Protein AF-A0A9P8MCR6-F1 (afdb_monomer_lite)

InterPro domains:
  IPR007466 Peptidyl-arginine deiminase, Porphyromonas-type [PF04371] (43-139)
  IPR007466 Peptidyl-arginine deiminase, Porphyromonas-type [PTHR31377] (44-140)

Organism: NCBI:txid2596975

Secondary structure (DSSP, 8-state):
-------EEEEEEPPPSSPPTT-----PPPSTTSS----PPPPTTSPPPEEEEEEPPPGGGSPPPPTTSS-SS----TT--EEETTEEEEEE-S-HHHHHHHHHHHHHHH-TTSEEEEEE-HHHHHTT--GGGG----PPP-

pLDDT: mean 78.77, std 20.94, range [29.05, 98.19]

Structure (mmCIF, N/CA/C/O backbone):
data_AF-A0A9P8MCR6-F1
#
_entry.id   AF-A0A9P8MCR6-F1
#
loop_
_atom_site.group_PDB
_atom_site.id
_atom_site.type_symbol
_atom_site.label_atom_id
_atom_site.label_alt_id
_atom_site.label_comp_id
_atom_site.label_asym_id
_atom_site.label_entity_id
_atom_site.label_seq_id
_atom_site.pdbx_PDB_ins_code
_atom_site.Cartn_x
_atom_site.Cartn_y
_atom_site.Cartn_z
_atom_site.occupancy
_atom_site.B_iso_or_equiv
_atom_site.auth_seq_id
_atom_site.auth_comp_id
_atom_site.auth_asym_id
_atom_site.auth_atom_id
_atom_site.pdbx_PDB_model_num
ATOM 1 N N . MET A 1 1 ? 29.654 -9.924 -5.141 1.00 32.75 1 MET A N 1
ATOM 2 C CA . MET A 1 1 ? 28.298 -10.337 -4.726 1.00 32.75 1 MET A CA 1
ATOM 3 C C . MET A 1 1 ? 27.728 -9.207 -3.885 1.00 32.75 1 MET A C 1
ATOM 5 O O . MET A 1 1 ? 28.114 -9.065 -2.734 1.00 32.75 1 MET A O 1
ATOM 9 N N . SER A 1 2 ? 26.962 -8.310 -4.508 1.00 29.05 2 SER A N 1
ATOM 10 C CA . SER A 1 2 ? 26.332 -7.177 -3.823 1.00 29.05 2 SER A CA 1
ATOM 11 C C . SER A 1 2 ? 25.029 -7.676 -3.209 1.00 29.05 2 SER A C 1
ATOM 13 O O . SER A 1 2 ? 24.160 -8.127 -3.943 1.00 29.05 2 SER A O 1
ATOM 15 N N . LEU A 1 3 ? 24.912 -7.654 -1.882 1.00 32.41 3 LEU A N 1
ATOM 16 C CA . LEU A 1 3 ? 23.632 -7.866 -1.208 1.00 32.41 3 LEU A CA 1
ATOM 17 C C . LEU A 1 3 ? 22.744 -6.662 -1.538 1.00 32.41 3 LEU A C 1
ATOM 19 O O . LEU A 1 3 ? 22.990 -5.567 -1.026 1.00 32.41 3 LEU A O 1
ATOM 23 N N . SER A 1 4 ? 21.759 -6.856 -2.417 1.00 36.28 4 SER A N 1
ATOM 24 C CA . SER A 1 4 ? 20.658 -5.909 -2.587 1.00 36.28 4 SER A CA 1
ATOM 25 C C . SER A 1 4 ? 20.022 -5.706 -1.211 1.00 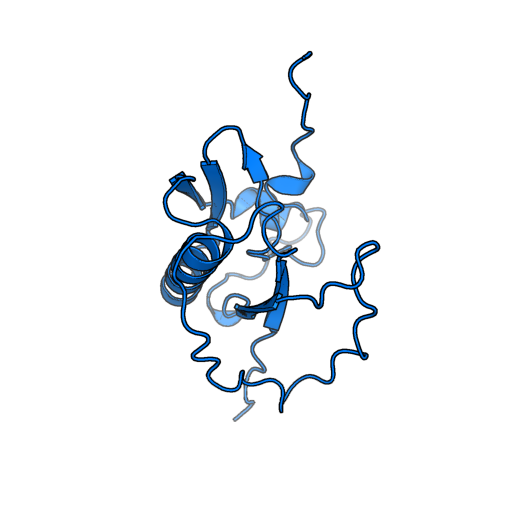36.28 4 SER A C 1
ATOM 27 O O . SER A 1 4 ? 19.571 -6.657 -0.574 1.00 36.28 4 SER A O 1
ATOM 29 N N . ARG A 1 5 ? 20.105 -4.487 -0.674 1.00 41.97 5 ARG A N 1
ATOM 30 C CA . ARG A 1 5 ? 19.416 -4.144 0.571 1.00 41.97 5 ARG A CA 1
ATOM 31 C C . ARG A 1 5 ? 17.967 -3.885 0.192 1.00 41.97 5 ARG A C 1
ATOM 33 O O . ARG A 1 5 ? 17.673 -2.784 -0.273 1.00 41.97 5 ARG A O 1
ATOM 40 N N . SER A 1 6 ? 17.096 -4.873 0.384 1.00 47.53 6 SER A N 1
ATOM 41 C CA . SER A 1 6 ? 15.650 -4.672 0.299 1.00 47.53 6 SER A CA 1
ATOM 42 C C . SER A 1 6 ? 15.287 -3.485 1.191 1.00 47.53 6 SER A C 1
ATOM 44 O O . SER A 1 6 ? 15.638 -3.437 2.375 1.00 47.53 6 SER A O 1
ATOM 46 N N . LYS A 1 7 ? 14.686 -2.458 0.598 1.00 66.56 7 LYS A N 1
ATOM 47 C CA . LYS A 1 7 ? 14.208 -1.294 1.340 1.00 66.56 7 LYS A CA 1
ATOM 48 C C . LYS A 1 7 ? 12.932 -1.709 2.072 1.00 66.56 7 LYS A C 1
ATOM 50 O O . LYS A 1 7 ? 12.108 -2.441 1.536 1.00 66.56 7 LYS A O 1
ATOM 55 N N . VAL A 1 8 ? 12.785 -1.264 3.314 1.00 64.94 8 VAL A N 1
ATOM 56 C CA . VAL A 1 8 ? 11.615 -1.563 4.147 1.00 64.94 8 VAL A CA 1
ATOM 57 C C . VAL A 1 8 ? 10.856 -0.267 4.389 1.00 64.94 8 VAL A C 1
ATOM 59 O O . VAL A 1 8 ? 11.425 0.721 4.858 1.00 64.94 8 VAL A O 1
ATOM 62 N N . GLN A 1 9 ? 9.564 -0.276 4.080 1.00 71.50 9 GLN A N 1
ATOM 63 C CA . GLN A 1 9 ? 8.625 0.790 4.407 1.00 71.50 9 GLN A CA 1
ATOM 64 C C . GLN A 1 9 ? 7.803 0.414 5.640 1.00 71.50 9 GLN A C 1
ATOM 66 O O . GLN A 1 9 ? 7.677 -0.752 6.008 1.00 71.50 9 GLN A O 1
ATOM 71 N N . THR A 1 10 ? 7.216 1.417 6.290 1.00 71.44 10 THR A N 1
ATOM 72 C CA . THR A 1 10 ? 6.499 1.224 7.553 1.00 71.44 10 THR A CA 1
ATOM 73 C C . THR A 1 10 ? 5.059 1.685 7.441 1.00 71.44 10 THR A C 1
ATOM 75 O O . THR A 1 10 ? 4.789 2.849 7.145 1.00 71.44 10 THR A O 1
ATOM 78 N N . LEU A 1 11 ? 4.131 0.797 7.794 1.00 72.94 11 LEU A N 1
ATOM 79 C CA . LEU A 1 11 ? 2.741 1.139 8.046 1.00 72.94 11 LEU A CA 1
ATOM 80 C C . LEU A 1 11 ? 2.519 1.327 9.552 1.00 72.94 11 LEU A C 1
ATOM 82 O O . LEU A 1 11 ? 2.623 0.387 10.344 1.00 72.94 11 LEU A O 1
ATOM 86 N N . LEU A 1 12 ? 2.186 2.555 9.952 1.00 70.75 12 LEU A N 1
ATOM 87 C CA . LEU A 1 12 ? 1.809 2.873 11.327 1.00 70.75 12 LEU A CA 1
ATOM 88 C C . LEU A 1 12 ? 0.316 2.634 11.521 1.00 70.75 12 LEU A C 1
ATOM 90 O O . LEU A 1 12 ? -0.522 3.353 10.975 1.00 70.75 12 LEU A O 1
ATOM 94 N N . LYS A 1 13 ? -0.029 1.654 12.352 1.00 70.00 13 LYS A N 1
ATOM 95 C CA . LYS A 1 13 ? -1.418 1.396 12.725 1.00 70.00 13 LYS A CA 1
ATOM 96 C C . LYS A 1 13 ? -1.711 2.047 14.070 1.00 70.00 13 LYS A C 1
ATOM 98 O O . LYS A 1 13 ? -1.148 1.675 15.104 1.00 70.00 13 LYS A O 1
ATOM 103 N N . ALA A 1 14 ? -2.625 3.018 14.071 1.00 58.97 14 ALA A N 1
ATOM 104 C CA . ALA A 1 14 ? -3.205 3.502 15.314 1.00 58.97 14 ALA A CA 1
ATOM 105 C C . ALA A 1 14 ? -4.065 2.380 15.929 1.00 58.97 14 ALA A C 1
ATOM 107 O O . ALA A 1 14 ? -4.854 1.757 15.214 1.00 58.97 14 ALA A O 1
ATOM 108 N N . PRO A 1 15 ? -3.960 2.115 17.242 1.00 55.12 15 PRO A N 1
ATOM 109 C CA . PRO A 1 15 ? -4.792 1.102 17.875 1.00 55.12 15 PRO A CA 1
ATOM 110 C C . PRO A 1 15 ? -6.285 1.428 17.683 1.00 55.12 15 PRO A C 1
ATOM 112 O O . PRO A 1 15 ? -6.659 2.612 17.688 1.00 55.12 15 PRO A O 1
ATOM 115 N N . PRO A 1 16 ? -7.153 0.408 17.534 1.00 52.50 16 PRO A N 1
ATOM 116 C CA . PRO A 1 16 ? -8.578 0.616 17.289 1.00 52.50 16 PRO A CA 1
ATOM 117 C C . PRO A 1 16 ? -9.185 1.515 18.374 1.00 52.50 16 PRO A C 1
ATOM 119 O O . PRO A 1 16 ? -8.752 1.496 19.529 1.00 52.50 16 PRO A O 1
ATOM 122 N N . GLN A 1 17 ? -10.165 2.350 18.014 1.00 48.09 17 GLN A N 1
ATOM 123 C CA . GLN A 1 17 ? -10.796 3.288 18.960 1.00 48.09 17 GLN A CA 1
ATOM 124 C C . GLN A 1 17 ? -11.571 2.559 20.075 1.00 48.09 17 GLN A C 1
ATOM 126 O O . GLN A 1 17 ? -11.820 3.142 21.128 1.00 48.09 17 GLN A O 1
ATOM 131 N N . ARG A 1 18 ? -11.893 1.274 19.869 1.00 43.53 18 ARG A N 1
ATOM 132 C CA . ARG A 1 18 ? -12.480 0.364 20.855 1.00 43.53 18 ARG A CA 1
ATOM 133 C C . ARG A 1 18 ? -11.638 -0.920 20.911 1.00 43.53 18 ARG A C 1
ATOM 135 O O . ARG A 1 18 ? -11.350 -1.477 19.854 1.00 43.53 18 ARG A O 1
ATOM 142 N N . PRO A 1 19 ? -11.207 -1.390 22.093 1.00 37.34 19 PRO A N 1
ATOM 143 C CA . PRO A 1 19 ? -10.431 -2.621 22.180 1.00 37.34 19 PRO A CA 1
ATOM 144 C C . PRO A 1 19 ? -11.294 -3.824 21.750 1.00 37.34 19 PRO A C 1
ATOM 146 O O . PRO A 1 19 ? -12.440 -3.923 22.203 1.00 37.34 19 PRO A O 1
ATOM 149 N N . PRO A 1 20 ? -10.783 -4.742 20.907 1.00 45.28 20 PRO A N 1
ATOM 150 C CA . PRO A 1 20 ? -11.466 -6.002 20.640 1.00 45.28 20 PRO A CA 1
ATOM 151 C C . PRO A 1 20 ? -11.540 -6.828 21.932 1.00 45.28 20 PRO A C 1
ATOM 153 O O . PRO A 1 20 ? -10.568 -6.917 22.688 1.00 45.28 20 PRO A O 1
ATOM 156 N N . LYS A 1 21 ? -12.708 -7.415 22.213 1.00 37.50 21 LYS A N 1
ATOM 157 C CA . LYS A 1 21 ? -12.890 -8.307 23.365 1.00 37.50 21 LYS A CA 1
ATOM 158 C C . LYS A 1 21 ? -12.057 -9.578 23.144 1.00 37.50 21 LYS A C 1
ATOM 160 O O . LYS A 1 21 ? -12.270 -10.271 22.160 1.00 37.50 21 LYS A O 1
ATOM 165 N N . GLY A 1 22 ? -11.151 -9.893 24.073 1.00 46.31 22 GLY A N 1
ATOM 166 C CA . GLY A 1 22 ? -10.580 -11.242 24.207 1.00 46.31 22 GLY A CA 1
ATOM 167 C C . GLY A 1 22 ? -9.228 -11.543 23.545 1.00 46.31 22 GLY A C 1
ATOM 168 O O . GLY A 1 22 ? -8.875 -12.714 23.478 1.00 46.31 22 GLY A O 1
ATOM 169 N N . LEU A 1 23 ? -8.436 -10.560 23.096 1.00 38.03 23 LEU A N 1
ATOM 170 C CA . LEU A 1 23 ? -7.124 -10.854 22.495 1.00 38.03 23 LEU A CA 1
ATOM 171 C C . LEU A 1 23 ? -5.982 -10.832 23.532 1.00 38.03 23 LEU A C 1
ATOM 173 O O . LEU A 1 23 ? -5.543 -9.771 23.986 1.00 38.03 23 LEU A O 1
ATOM 177 N N . THR A 1 24 ? -5.487 -12.013 23.905 1.00 35.97 24 THR A N 1
ATOM 178 C CA . THR A 1 24 ? -4.252 -12.196 24.679 1.00 35.97 24 THR A CA 1
ATOM 179 C C . THR A 1 24 ? -3.034 -11.761 23.855 1.00 35.97 24 THR A C 1
ATOM 181 O O . THR A 1 24 ? -2.859 -12.120 22.692 1.00 35.97 24 THR A O 1
ATOM 184 N N . LYS A 1 25 ? -2.182 -10.925 24.460 1.00 44.72 25 LYS A N 1
ATOM 185 C CA . LYS A 1 25 ? -1.024 -10.286 23.820 1.00 44.72 25 LYS A CA 1
ATOM 186 C C . LYS A 1 25 ? 0.152 -11.260 23.697 1.00 44.72 25 LYS A C 1
ATOM 188 O O . LYS A 1 25 ? 1.060 -11.224 24.521 1.00 44.72 25 LYS A O 1
ATOM 193 N N . HIS A 1 26 ? 0.197 -12.067 22.643 1.00 35.66 26 HIS A N 1
ATOM 194 C CA . HIS A 1 26 ? 1.451 -12.697 22.218 1.00 35.66 26 HIS A CA 1
ATOM 195 C C . HIS A 1 26 ? 2.151 -11.809 21.185 1.00 35.66 26 HIS A C 1
ATOM 197 O O . HIS A 1 26 ? 2.004 -11.980 19.978 1.00 35.66 26 HIS A O 1
ATOM 203 N N . ARG A 1 27 ? 2.912 -10.819 21.671 1.00 45.69 27 ARG A N 1
ATOM 204 C CA . ARG A 1 27 ? 3.864 -10.072 20.838 1.00 45.69 27 ARG A CA 1
ATOM 205 C C . ARG A 1 27 ? 5.083 -10.961 20.591 1.00 45.69 27 ARG A C 1
ATOM 207 O O . ARG A 1 27 ? 5.852 -11.203 21.516 1.00 45.69 27 ARG A O 1
ATOM 214 N N . ARG A 1 28 ? 5.275 -11.425 19.354 1.00 31.55 28 ARG A N 1
ATOM 215 C CA . ARG A 1 28 ? 6.612 -11.837 18.900 1.00 31.55 28 ARG A CA 1
ATOM 216 C C . ARG A 1 28 ? 7.470 -10.574 18.720 1.00 31.55 28 ARG A C 1
ATOM 218 O O . ARG A 1 28 ? 6.921 -9.556 18.290 1.00 31.55 28 ARG A O 1
ATOM 225 N N . PRO A 1 29 ? 8.766 -10.605 19.064 1.00 33.31 29 PRO A N 1
ATOM 226 C CA . PRO A 1 29 ? 9.664 -9.493 18.780 1.00 33.31 29 PRO A CA 1
ATOM 227 C C . PRO A 1 29 ? 9.769 -9.310 17.261 1.00 33.31 29 PRO A C 1
ATOM 229 O O . PRO A 1 29 ? 10.002 -10.274 16.534 1.00 33.31 29 PRO A O 1
ATOM 232 N N . SER A 1 30 ? 9.525 -8.089 16.789 1.00 42.47 30 SER A N 1
ATOM 233 C CA . SER A 1 30 ? 9.738 -7.697 15.397 1.00 42.47 30 SER A CA 1
ATOM 234 C C . SER A 1 30 ? 11.231 -7.531 15.112 1.00 42.47 30 SER A C 1
ATOM 236 O O . SER A 1 30 ? 12.020 -7.239 16.012 1.00 42.47 30 SER A O 1
ATOM 238 N N . THR A 1 31 ? 11.598 -7.678 13.844 1.00 41.31 31 THR A N 1
ATOM 239 C CA . THR A 1 31 ? 12.918 -7.503 13.207 1.00 41.31 31 THR A CA 1
ATOM 240 C C . THR A 1 31 ? 13.510 -6.084 13.300 1.00 41.31 31 THR A C 1
ATOM 242 O O . THR A 1 31 ? 14.401 -5.729 12.535 1.00 41.31 31 THR A O 1
ATOM 245 N N . LEU A 1 32 ? 13.128 -5.302 14.319 1.00 45.62 32 LEU A N 1
ATOM 246 C CA . LEU A 1 32 ? 13.574 -3.931 14.627 1.00 45.62 32 LEU A CA 1
ATOM 247 C C . LEU A 1 32 ? 15.100 -3.752 14.779 1.00 45.62 32 LEU A C 1
ATOM 249 O O . LEU A 1 32 ? 15.568 -2.638 14.996 1.00 45.62 32 LEU A O 1
ATOM 253 N N . ALA A 1 33 ? 15.893 -4.820 14.695 1.00 43.38 33 ALA A N 1
ATOM 254 C CA . ALA A 1 33 ? 17.342 -4.769 14.841 1.00 43.38 33 ALA A CA 1
ATOM 255 C C . ALA A 1 33 ? 18.070 -4.102 13.655 1.00 43.38 33 ALA A C 1
ATOM 257 O O . ALA A 1 33 ? 19.235 -3.747 13.806 1.00 43.38 33 ALA A O 1
ATOM 258 N N . GLN A 1 34 ? 17.431 -3.936 12.489 1.00 44.09 34 GLN A N 1
ATOM 259 C CA . GLN A 1 34 ? 18.133 -3.524 11.260 1.00 44.09 34 GLN A CA 1
ATOM 260 C C . GLN A 1 34 ? 17.864 -2.078 10.805 1.00 44.09 34 GLN A C 1
ATOM 262 O O . GLN A 1 34 ? 18.657 -1.532 10.039 1.00 44.09 34 GLN A O 1
ATOM 267 N N . HIS A 1 35 ? 16.827 -1.415 11.328 1.00 52.31 35 HIS A N 1
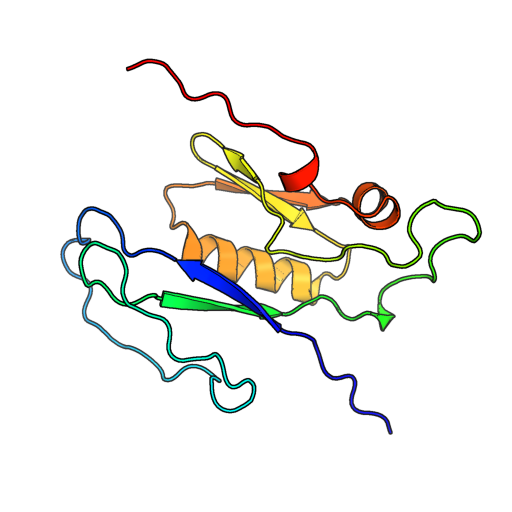ATOM 268 C CA . HIS A 1 35 ? 16.505 -0.022 11.001 1.00 52.31 35 HIS A CA 1
ATOM 269 C C . HIS A 1 35 ? 16.159 0.766 12.275 1.00 52.31 35 HIS A C 1
ATOM 271 O O . HIS A 1 35 ? 15.084 0.553 12.840 1.00 52.31 35 HIS A O 1
ATOM 277 N N .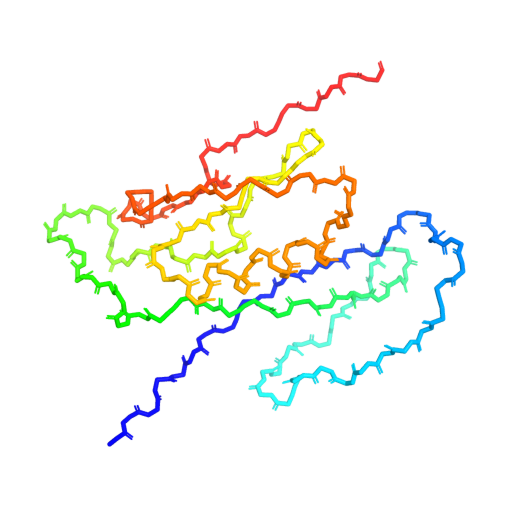 PRO A 1 36 ? 17.030 1.675 12.758 1.00 49.94 36 PRO A N 1
ATOM 278 C CA . PRO A 1 36 ? 16.731 2.469 13.941 1.00 49.94 36 PRO A CA 1
ATOM 279 C C . PRO A 1 36 ? 15.653 3.503 13.599 1.00 49.94 36 PRO A C 1
ATOM 281 O O . PRO A 1 36 ? 15.947 4.607 13.145 1.00 49.94 36 PRO A O 1
ATOM 284 N N . PHE A 1 37 ? 14.386 3.150 13.811 1.00 57.28 37 PHE A N 1
ATOM 285 C CA . PHE A 1 37 ? 13.321 4.143 13.859 1.00 57.28 37 PHE A CA 1
ATOM 286 C C . PHE A 1 37 ? 13.529 5.015 15.106 1.00 57.28 37 PHE A C 1
ATOM 288 O O . PHE A 1 37 ? 13.738 4.467 16.195 1.00 57.28 37 PHE A O 1
ATOM 295 N N . PRO A 1 38 ? 13.468 6.356 14.993 1.00 66.94 38 PRO A N 1
ATOM 296 C CA . PRO A 1 38 ? 13.456 7.206 16.174 1.00 66.94 38 PRO A CA 1
ATOM 297 C C . PRO A 1 38 ? 12.289 6.795 17.074 1.00 66.94 38 PRO A C 1
ATOM 299 O O . PRO A 1 38 ? 11.234 6.380 16.586 1.00 66.94 38 PRO A O 1
ATOM 302 N N . ALA A 1 39 ? 12.484 6.894 18.392 1.00 74.44 39 ALA A N 1
ATOM 303 C CA . ALA A 1 39 ? 11.453 6.546 19.360 1.00 74.44 39 ALA A CA 1
ATOM 304 C C . ALA A 1 39 ? 10.163 7.317 19.039 1.00 74.44 39 ALA A C 1
ATOM 306 O O . ALA A 1 39 ? 10.104 8.541 19.176 1.00 74.44 39 ALA A O 1
ATOM 307 N N . LEU A 1 40 ? 9.141 6.596 18.569 1.00 79.56 40 LEU A N 1
ATOM 308 C CA . LEU A 1 40 ? 7.870 7.204 18.209 1.00 79.56 40 LEU A CA 1
ATOM 309 C C . LEU A 1 40 ? 7.201 7.735 19.472 1.00 79.56 40 LEU A C 1
ATOM 311 O O . LEU A 1 40 ? 6.986 6.998 20.438 1.00 79.56 40 LEU A O 1
ATOM 315 N N . GLN A 1 41 ? 6.836 9.013 19.438 1.00 84.06 41 GLN A N 1
ATOM 316 C CA . GLN A 1 41 ? 5.995 9.603 20.469 1.00 84.06 41 GLN A CA 1
ATOM 317 C C . GLN A 1 41 ? 4.635 8.884 20.481 1.00 84.06 41 GLN A C 1
ATOM 319 O O . GLN A 1 41 ? 4.133 8.516 19.416 1.00 84.06 41 GLN A O 1
ATOM 324 N N . PRO A 1 42 ? 4.013 8.657 21.650 1.00 86.88 42 PRO A N 1
ATOM 325 C CA . PRO A 1 42 ? 2.670 8.100 21.710 1.00 86.88 42 PRO A CA 1
ATOM 326 C C . PRO A 1 42 ? 1.655 8.959 20.946 1.00 86.88 42 PRO A C 1
ATOM 328 O O . PRO A 1 42 ? 1.828 10.163 20.766 1.00 86.88 42 PRO A O 1
ATOM 331 N N . THR A 1 43 ? 0.542 8.347 20.544 1.00 86.69 43 THR A N 1
ATOM 332 C CA . THR A 1 43 ? -0.614 9.090 20.014 1.00 86.69 43 THR A CA 1
ATOM 333 C C . THR A 1 43 ? -1.119 10.122 21.031 1.00 86.69 43 THR A C 1
ATOM 335 O O . THR A 1 43 ? -0.861 9.998 22.227 1.00 86.69 43 THR A O 1
ATOM 338 N N . THR A 1 44 ? -1.947 11.081 20.607 1.00 87.19 44 THR A N 1
ATOM 339 C CA . THR A 1 44 ? -2.569 12.085 21.503 1.00 87.19 44 THR A CA 1
ATOM 340 C C . THR A 1 44 ? -3.360 11.487 22.675 1.00 87.19 44 THR A C 1
ATOM 342 O O . THR A 1 44 ? -3.601 12.164 23.667 1.00 87.19 44 THR A O 1
ATOM 345 N N . LYS A 1 45 ? -3.737 10.203 22.595 1.00 90.81 45 LYS A N 1
ATOM 346 C CA . LYS A 1 45 ? -4.386 9.437 23.673 1.00 90.81 45 LYS A CA 1
ATOM 347 C C . LYS A 1 45 ? -3.403 8.601 24.516 1.00 90.81 45 LYS A C 1
ATOM 349 O O . LYS A 1 45 ? -3.827 7.664 25.184 1.00 90.81 45 LYS A O 1
ATOM 354 N N . GLY A 1 46 ? -2.096 8.844 24.414 1.00 87.62 46 GLY A N 1
ATOM 355 C CA . GLY A 1 46 ? -1.045 8.105 25.125 1.00 87.62 46 GLY A CA 1
ATOM 356 C C . GLY A 1 46 ? -0.818 6.667 24.641 1.00 87.62 46 GLY A C 1
ATOM 357 O O . GLY A 1 46 ? -0.068 5.918 25.261 1.00 87.62 46 GLY A O 1
ATOM 358 N N . ARG A 1 47 ? -1.460 6.240 23.545 1.00 88.31 47 ARG A N 1
ATOM 359 C CA . ARG A 1 47 ? -1.342 4.860 23.041 1.00 88.31 47 ARG A CA 1
ATOM 360 C C . ARG A 1 47 ? -0.089 4.711 22.171 1.00 88.31 47 ARG A C 1
ATOM 362 O O . ARG A 1 47 ? 0.115 5.583 21.320 1.00 88.31 47 ARG A O 1
ATOM 369 N N . PRO A 1 48 ? 0.702 3.633 22.327 1.00 86.69 48 PRO A N 1
ATOM 370 C CA . PRO A 1 48 ? 1.858 3.379 21.475 1.00 86.69 48 PRO A CA 1
ATOM 371 C C . PRO A 1 48 ? 1.420 2.960 20.068 1.00 86.69 48 PRO A C 1
ATOM 373 O O . PRO A 1 48 ? 0.340 2.388 19.887 1.00 86.69 48 PRO A O 1
ATOM 376 N N . PHE A 1 49 ? 2.279 3.211 19.084 1.00 85.81 49 PHE A N 1
ATOM 377 C CA . PHE A 1 49 ? 2.080 2.730 17.721 1.00 85.81 49 PHE A CA 1
ATOM 378 C C . PHE A 1 49 ? 2.328 1.219 17.612 1.00 85.81 49 PHE A C 1
ATOM 380 O O . PHE A 1 49 ? 3.222 0.665 18.259 1.00 85.81 49 PHE A O 1
ATOM 387 N N . GLU A 1 50 ? 1.534 0.551 16.774 1.00 87.88 50 GLU A N 1
ATOM 388 C CA . GLU A 1 50 ? 1.920 -0.726 16.177 1.00 87.88 50 GLU A CA 1
ATOM 389 C C . GLU A 1 50 ? 2.591 -0.431 14.832 1.00 87.88 50 GLU A C 1
ATOM 391 O O . GLU A 1 50 ? 2.043 0.298 14.004 1.00 87.88 50 GLU A O 1
ATOM 396 N N . ILE A 1 51 ? 3.790 -0.980 14.651 1.00 88.62 51 ILE A N 1
ATOM 397 C CA . ILE A 1 51 ? 4.602 -0.843 13.444 1.00 88.62 51 ILE A CA 1
ATOM 398 C C . ILE A 1 51 ? 4.465 -2.149 12.668 1.00 88.62 51 ILE A C 1
ATOM 400 O O . ILE A 1 51 ? 4.778 -3.218 13.199 1.00 88.62 51 ILE A O 1
ATOM 404 N N . LEU A 1 52 ? 3.975 -2.058 11.435 1.00 90.75 52 LEU A N 1
ATOM 405 C CA . LEU A 1 52 ? 3.980 -3.159 10.479 1.00 90.75 52 LEU A CA 1
ATOM 406 C C . LEU A 1 52 ? 4.991 -2.822 9.386 1.00 90.75 52 LEU A C 1
ATOM 408 O O . LEU A 1 52 ? 4.846 -1.815 8.696 1.00 90.75 52 LEU A O 1
ATOM 412 N N . GLU A 1 53 ? 6.024 -3.647 9.276 1.00 91.00 53 GLU A N 1
ATOM 413 C CA . GLU A 1 53 ? 7.032 -3.543 8.223 1.00 91.00 53 GLU A CA 1
ATOM 414 C C . GLU A 1 53 ? 6.449 -4.085 6.917 1.00 91.00 53 GLU A C 1
ATOM 416 O O . GLU A 1 53 ? 5.752 -5.102 6.919 1.00 91.00 53 GLU A O 1
ATOM 421 N N . VAL A 1 54 ? 6.707 -3.369 5.827 1.00 92.94 54 VAL A N 1
ATOM 422 C CA . VAL A 1 54 ? 6.299 -3.708 4.468 1.00 92.94 54 VAL A CA 1
ATOM 423 C C . VAL A 1 54 ? 7.544 -3.687 3.599 1.00 92.94 54 VAL A C 1
ATOM 425 O O . VAL A 1 54 ? 8.189 -2.650 3.459 1.00 92.94 54 VAL A O 1
ATOM 428 N N . GLU A 1 55 ? 7.894 -4.838 3.048 1.00 92.06 55 GLU A N 1
ATOM 429 C CA . GLU A 1 55 ? 9.036 -4.974 2.148 1.00 92.06 55 GLU A CA 1
ATOM 430 C C . GLU A 1 55 ? 8.726 -4.274 0.814 1.00 92.06 55 GLU A C 1
ATOM 432 O O . GLU A 1 55 ? 7.621 -4.397 0.282 1.00 92.06 55 GLU A O 1
ATOM 437 N N . GLU A 1 56 ? 9.669 -3.474 0.308 1.00 90.50 56 GLU A N 1
ATOM 438 C CA . GLU A 1 56 ? 9.607 -2.933 -1.056 1.00 90.50 56 GLU A CA 1
ATOM 439 C C . GLU A 1 56 ? 9.827 -4.056 -2.080 1.00 90.50 56 GLU A C 1
ATOM 441 O O . GLU A 1 56 ? 10.479 -5.042 -1.743 1.00 90.50 56 GLU A O 1
ATOM 446 N N . PRO A 1 57 ? 9.304 -3.931 -3.315 1.00 92.75 57 PRO A N 1
ATOM 447 C CA . PRO A 1 57 ? 9.577 -4.930 -4.343 1.00 92.75 57 PRO A CA 1
ATOM 448 C C . PRO A 1 57 ? 11.062 -4.950 -4.719 1.00 92.75 57 PRO A C 1
ATOM 450 O O . PRO A 1 57 ? 11.772 -3.946 -4.575 1.00 92.75 57 PRO A O 1
ATOM 453 N N . ASP A 1 58 ? 11.504 -6.060 -5.297 1.00 90.81 58 ASP A N 1
ATOM 454 C CA . ASP A 1 58 ? 12.864 -6.190 -5.800 1.00 90.81 58 ASP A CA 1
ATOM 455 C C . ASP A 1 58 ? 13.063 -5.300 -7.035 1.00 90.81 58 ASP A C 1
ATOM 457 O O . ASP A 1 58 ? 12.415 -5.474 -8.065 1.00 90.81 58 ASP A O 1
ATOM 461 N N . GLU A 1 59 ? 13.992 -4.333 -6.965 1.00 85.12 59 GLU A N 1
ATOM 462 C CA . GLU A 1 59 ? 14.265 -3.411 -8.086 1.00 85.12 59 GLU A CA 1
ATOM 463 C C . GLU A 1 59 ? 14.708 -4.163 -9.367 1.00 85.12 59 GLU A C 1
ATOM 465 O O . GLU A 1 59 ? 14.536 -3.639 -10.466 1.00 85.12 59 GLU A O 1
ATOM 470 N N . GLU A 1 60 ? 15.213 -5.395 -9.233 1.00 87.38 60 GLU A N 1
ATOM 471 C CA . GLU A 1 60 ? 15.631 -6.282 -10.331 1.00 87.38 60 GLU A CA 1
ATOM 472 C C . GLU A 1 60 ? 14.456 -6.884 -11.124 1.00 87.38 60 GLU A C 1
ATOM 474 O O . GLU A 1 60 ? 14.652 -7.313 -12.259 1.00 87.38 60 GLU A O 1
ATOM 479 N N . CYS A 1 61 ? 13.236 -6.889 -10.574 1.00 85.50 61 CYS A N 1
ATOM 480 C CA . CYS A 1 61 ? 12.040 -7.394 -11.257 1.00 85.50 61 CYS A CA 1
ATOM 481 C C . CYS A 1 61 ? 11.503 -6.446 -12.339 1.00 85.50 61 CYS A C 1
ATOM 483 O O . CYS A 1 61 ? 10.526 -6.777 -13.010 1.00 85.50 61 CYS A O 1
ATOM 485 N N . PHE A 1 62 ? 12.104 -5.266 -12.505 1.00 87.25 62 PHE A N 1
ATOM 486 C CA . PHE A 1 62 ? 11.577 -4.219 -13.367 1.00 87.25 62 PHE A CA 1
ATOM 487 C C . PHE A 1 62 ? 12.543 -3.843 -14.477 1.00 87.25 62 PHE A C 1
ATOM 489 O O . PHE A 1 62 ? 13.734 -3.628 -14.248 1.00 87.25 62 PHE A O 1
ATOM 496 N N . GLU A 1 63 ? 11.987 -3.627 -15.664 1.00 85.06 63 GLU A N 1
ATOM 497 C CA . GLU A 1 63 ? 12.718 -2.970 -16.736 1.00 85.06 63 GLU A CA 1
ATOM 498 C C . GLU A 1 63 ? 13.090 -1.527 -16.337 1.00 85.06 63 GLU A C 1
ATOM 500 O O . GLU A 1 63 ? 12.356 -0.860 -15.584 1.00 85.06 63 GLU A O 1
ATOM 505 N N . PRO A 1 64 ? 14.225 -1.006 -16.839 1.00 81.75 64 PRO A N 1
ATOM 506 C CA . PRO A 1 64 ? 14.571 0.395 -16.672 1.00 81.75 64 PRO A CA 1
ATOM 507 C C . PRO A 1 64 ? 13.446 1.296 -17.203 1.00 81.75 64 PRO A C 1
ATOM 509 O O . PRO A 1 64 ? 12.882 1.008 -18.263 1.00 81.75 64 PRO A O 1
ATOM 512 N N . PRO A 1 65 ? 13.127 2.408 -16.517 1.00 77.62 65 PRO A N 1
ATOM 513 C CA . PRO A 1 65 ? 12.088 3.311 -16.986 1.00 77.62 65 PRO A CA 1
ATOM 514 C C . PRO A 1 65 ? 12.443 3.863 -18.380 1.00 77.62 65 PRO A C 1
ATOM 516 O O . PRO A 1 65 ? 13.624 4.115 -18.663 1.00 77.62 65 PRO A O 1
ATOM 519 N N . PRO A 1 66 ? 11.451 4.082 -19.264 1.00 76.69 66 PRO A N 1
ATOM 520 C CA . PRO A 1 66 ? 11.711 4.634 -20.585 1.00 76.69 66 PRO A CA 1
ATOM 521 C C . PRO A 1 66 ? 12.349 6.025 -20.480 1.00 76.69 66 PRO A C 1
ATOM 523 O O . PRO A 1 66 ? 11.959 6.851 -19.653 1.00 76.69 66 PRO A O 1
ATOM 526 N N . LYS A 1 67 ? 13.326 6.312 -21.347 1.00 71.12 67 LYS A N 1
ATOM 527 C CA . LYS A 1 67 ? 13.971 7.633 -21.395 1.00 71.12 67 LYS A CA 1
ATOM 528 C C . LYS A 1 67 ? 12.955 8.703 -21.804 1.00 71.12 67 LYS A C 1
ATOM 530 O O . LYS A 1 67 ? 12.271 8.537 -22.809 1.00 71.12 67 LYS A O 1
ATOM 535 N N . GLY A 1 68 ? 12.914 9.818 -21.074 1.00 66.44 68 GLY A N 1
ATOM 536 C CA . GLY A 1 68 ? 12.049 10.962 -21.393 1.00 66.44 68 GLY A CA 1
ATOM 537 C C . GLY A 1 68 ? 10.619 10.868 -20.852 1.00 66.44 68 GLY A C 1
ATOM 538 O O . GLY A 1 68 ? 9.785 11.679 -21.241 1.00 66.44 68 GLY A O 1
ATOM 539 N N . VAL A 1 69 ? 10.327 9.906 -19.971 1.00 64.12 69 VAL A N 1
ATOM 540 C CA . VAL A 1 69 ? 9.124 9.945 -19.127 1.00 64.12 69 VAL A CA 1
ATOM 541 C C . VAL A 1 69 ? 9.426 10.840 -17.925 1.00 64.12 69 VAL A C 1
ATOM 543 O O . VAL A 1 69 ? 10.458 10.663 -17.280 1.00 64.12 69 VAL A O 1
ATOM 546 N N . ASP A 1 70 ? 8.549 11.807 -17.642 1.00 56.62 70 ASP A N 1
ATOM 547 C CA . ASP A 1 70 ? 8.657 12.693 -16.478 1.00 56.62 70 ASP A CA 1
ATOM 548 C C . ASP A 1 70 ? 8.558 11.866 -15.184 1.00 56.62 70 ASP A C 1
ATOM 550 O O . ASP A 1 70 ? 7.472 11.534 -14.709 1.00 56.62 70 ASP A O 1
ATOM 554 N N . GLY A 1 71 ? 9.716 11.477 -14.653 1.00 57.31 71 GLY A N 1
ATOM 555 C CA . GLY A 1 71 ? 9.833 10.567 -13.521 1.00 57.31 71 GLY A CA 1
ATOM 556 C C . GLY A 1 71 ? 11.187 9.871 -13.522 1.00 57.31 71 GLY A C 1
ATOM 557 O O . GLY A 1 71 ? 11.271 8.687 -13.830 1.00 57.31 71 GLY A O 1
ATOM 558 N N . ASP A 1 72 ? 12.251 10.579 -13.127 1.00 60.44 72 ASP A N 1
ATOM 559 C CA . ASP A 1 72 ? 13.619 10.026 -13.044 1.00 60.44 72 ASP A CA 1
ATOM 560 C C . ASP A 1 72 ? 13.726 8.777 -12.139 1.00 60.44 72 ASP A C 1
ATOM 562 O O . ASP A 1 72 ? 14.742 8.078 -12.145 1.00 60.44 72 ASP A O 1
ATOM 566 N N . ARG A 1 73 ? 12.681 8.470 -11.352 1.00 73.00 73 ARG A N 1
ATOM 567 C CA . ARG A 1 73 ? 12.588 7.255 -10.544 1.00 73.00 73 ARG A CA 1
ATOM 568 C C . ARG A 1 73 ? 11.128 6.812 -10.343 1.00 73.00 73 ARG A C 1
ATOM 570 O O . ARG A 1 73 ? 10.361 7.566 -9.741 1.00 73.00 73 ARG A O 1
ATOM 577 N N . PRO A 1 74 ? 10.742 5.592 -10.768 1.00 84.31 74 PRO A N 1
ATOM 578 C CA . PRO A 1 74 ? 9.406 5.061 -10.523 1.00 84.31 74 PRO A CA 1
ATOM 579 C C . PRO A 1 74 ? 9.082 4.969 -9.028 1.00 84.31 74 PRO A C 1
ATOM 581 O O . PRO A 1 74 ? 9.916 4.529 -8.230 1.00 84.31 74 PRO A O 1
ATOM 584 N N . VAL A 1 75 ? 7.863 5.350 -8.640 1.00 86.12 75 VAL A N 1
ATOM 585 C CA . VAL A 1 75 ? 7.404 5.252 -7.245 1.00 86.12 75 VAL A CA 1
ATOM 586 C C . VAL A 1 75 ? 6.767 3.888 -7.013 1.00 86.12 75 VAL A C 1
ATOM 588 O O . VAL A 1 75 ? 5.624 3.643 -7.379 1.00 86.12 75 VAL A O 1
ATOM 591 N N . ARG A 1 76 ? 7.522 2.990 -6.380 1.00 91.44 76 ARG A N 1
ATOM 592 C CA . ARG A 1 76 ? 7.122 1.606 -6.101 1.00 91.44 76 ARG A CA 1
ATOM 593 C C . ARG A 1 76 ? 6.916 1.415 -4.601 1.00 91.44 76 ARG A C 1
ATOM 595 O O . ARG A 1 76 ? 7.857 1.155 -3.861 1.00 91.44 76 ARG A O 1
ATOM 602 N N . SER A 1 77 ? 5.689 1.636 -4.132 1.00 93.00 77 SER A N 1
ATOM 603 C CA . SER A 1 77 ? 5.355 1.615 -2.702 1.00 93.00 77 SER A CA 1
ATOM 604 C C . SER A 1 77 ? 3.997 0.973 -2.442 1.00 93.00 77 SER A C 1
ATOM 606 O O . SER A 1 77 ? 2.970 1.465 -2.909 1.00 93.00 77 SER A O 1
ATOM 608 N N . TYR A 1 78 ? 3.986 -0.067 -1.606 1.00 96.12 78 TYR A N 1
ATOM 609 C CA . TYR A 1 78 ? 2.759 -0.704 -1.118 1.00 96.12 78 TYR A CA 1
ATOM 610 C C . TYR A 1 78 ? 2.009 0.127 -0.072 1.00 96.12 78 TYR A C 1
ATOM 612 O O . TYR A 1 78 ? 0.808 -0.051 0.131 1.00 96.12 78 TYR A O 1
ATOM 620 N N . VAL A 1 79 ? 2.701 1.062 0.588 1.00 95.56 79 VAL A N 1
ATOM 621 C CA . VAL A 1 79 ? 2.097 1.978 1.568 1.00 95.56 79 VAL A CA 1
ATOM 622 C C . VAL A 1 79 ? 1.265 3.067 0.871 1.00 95.56 79 VAL A C 1
ATOM 624 O O . VAL A 1 79 ? 0.418 3.687 1.507 1.00 95.56 79 VAL A O 1
ATOM 627 N N . ASN A 1 80 ? 1.416 3.245 -0.447 1.00 94.94 80 ASN A N 1
ATOM 628 C CA . ASN A 1 80 ? 0.603 4.145 -1.272 1.00 94.94 80 ASN A CA 1
ATOM 629 C C . ASN A 1 80 ? -0.784 3.556 -1.633 1.00 94.94 80 ASN A C 1
ATOM 631 O O . ASN A 1 80 ? -1.240 3.629 -2.775 1.00 94.94 80 ASN A O 1
ATOM 635 N N . TYR A 1 81 ? -1.456 2.936 -0.663 1.00 96.44 81 TYR A N 1
ATOM 636 C CA . TYR A 1 81 ? -2.800 2.380 -0.827 1.00 96.44 81 TYR A CA 1
ATOM 637 C C . TYR A 1 81 ? -3.880 3.455 -0.680 1.00 96.44 81 TYR A C 1
ATOM 639 O O . TYR A 1 81 ? -3.671 4.490 -0.049 1.00 96.44 81 TYR A O 1
ATOM 647 N N . LEU A 1 82 ? -5.075 3.170 -1.195 1.00 96.75 82 LEU A N 1
ATOM 648 C CA . LEU A 1 82 ? -6.254 4.009 -0.986 1.00 96.75 82 LEU A CA 1
ATOM 649 C C . LEU A 1 82 ? -7.256 3.303 -0.078 1.00 96.75 82 LEU A C 1
ATOM 651 O O . LEU A 1 82 ? -7.651 2.163 -0.329 1.00 96.75 82 LEU A O 1
ATOM 655 N N . LEU A 1 83 ? -7.694 3.995 0.970 1.00 96.38 83 LEU A N 1
ATOM 656 C CA . LEU A 1 83 ? -8.764 3.509 1.825 1.00 96.38 83 LEU A CA 1
ATOM 657 C C . LEU A 1 83 ? -10.124 3.950 1.282 1.00 96.38 83 LEU A C 1
ATOM 659 O O . LEU A 1 83 ? -10.336 5.126 1.008 1.00 96.38 83 LEU A O 1
ATOM 663 N N . VAL A 1 84 ? -11.058 3.007 1.179 1.00 95.69 84 VAL A N 1
ATOM 664 C CA . VAL A 1 84 ? -12.436 3.258 0.743 1.00 95.69 84 VAL A CA 1
ATOM 665 C C . VAL A 1 84 ? -13.428 2.676 1.746 1.00 95.69 84 VAL A C 1
ATOM 667 O O . VAL A 1 84 ? -13.068 1.914 2.650 1.00 95.69 84 VAL A O 1
ATOM 670 N N . ASN A 1 85 ? -14.706 3.016 1.594 1.00 95.00 85 ASN A N 1
ATOM 671 C CA . ASN A 1 85 ? -15.759 2.435 2.422 1.00 95.00 85 ASN A CA 1
ATOM 672 C C . ASN A 1 85 ? -15.760 0.904 2.271 1.00 95.00 85 ASN A C 1
ATOM 674 O O . ASN A 1 85 ? -15.979 0.377 1.184 1.00 95.00 85 ASN A O 1
ATOM 678 N N . GLY A 1 86 ? -15.488 0.198 3.372 1.00 95.00 86 GLY A N 1
ATOM 679 C CA . GLY A 1 86 ? -15.460 -1.268 3.416 1.00 95.00 86 GLY A CA 1
ATOM 680 C C . GLY A 1 86 ? -14.252 -1.933 2.744 1.00 95.00 86 GLY A C 1
ATOM 681 O O . GLY A 1 86 ? -14.235 -3.158 2.632 1.00 95.00 86 GLY A O 1
ATOM 682 N N . GLY A 1 87 ? -13.231 -1.187 2.307 1.00 97.06 87 GLY A N 1
ATOM 683 C CA . GLY A 1 87 ? -12.120 -1.797 1.579 1.00 97.06 87 GLY A CA 1
ATOM 684 C C . GLY A 1 87 ? -10.836 -0.983 1.506 1.00 97.06 87 GLY A C 1
ATOM 685 O O . GLY A 1 87 ? -10.756 0.159 1.955 1.00 97.06 87 GLY A O 1
ATOM 686 N N . VAL A 1 88 ? -9.815 -1.617 0.937 1.00 98.06 88 VAL A N 1
ATOM 687 C CA . VAL A 1 88 ? -8.481 -1.058 0.706 1.00 98.06 88 VAL A CA 1
ATOM 688 C C . VAL A 1 88 ? -8.096 -1.385 -0.727 1.00 98.06 88 VAL A C 1
ATOM 690 O O . VAL A 1 88 ? -8.008 -2.561 -1.077 1.00 98.06 88 VAL A O 1
ATOM 693 N N . ILE A 1 89 ? -7.858 -0.369 -1.551 1.00 98.12 89 ILE A N 1
ATOM 694 C CA . ILE A 1 89 ? -7.254 -0.558 -2.868 1.00 98.12 89 ILE A CA 1
ATOM 695 C C . ILE A 1 89 ? -5.744 -0.604 -2.660 1.00 98.12 89 ILE A C 1
ATOM 697 O O . ILE A 1 89 ? -5.124 0.411 -2.334 1.00 98.12 89 ILE A O 1
ATOM 701 N N . LEU A 1 90 ? -5.178 -1.801 -2.776 1.00 98.06 90 LEU A N 1
ATOM 702 C CA . LEU A 1 90 ? -3.768 -2.059 -2.524 1.00 98.06 90 LEU A CA 1
ATOM 703 C C . LEU A 1 90 ? -3.026 -2.101 -3.866 1.00 98.06 90 LEU A C 1
ATOM 705 O O . LEU A 1 90 ? -3.424 -2.881 -4.735 1.00 98.06 90 LEU A O 1
ATOM 709 N N . PRO A 1 91 ? -1.969 -1.299 -4.062 1.00 97.50 91 PRO A N 1
ATOM 710 C CA . PRO A 1 91 ? -1.181 -1.383 -5.279 1.00 97.50 91 PRO A CA 1
ATOM 711 C C . PRO A 1 91 ? -0.501 -2.751 -5.387 1.00 97.50 91 PRO A C 1
ATOM 713 O O . PRO A 1 91 ? -0.049 -3.333 -4.400 1.00 97.50 91 PRO A O 1
ATOM 716 N N . GLN A 1 92 ? -0.446 -3.254 -6.608 1.00 97.25 92 GLN A N 1
ATOM 717 C CA . GLN A 1 92 ? 0.381 -4.371 -7.032 1.00 97.25 92 GLN A CA 1
ATOM 718 C C . GLN A 1 92 ? 1.373 -3.829 -8.046 1.00 97.25 92 GLN A C 1
ATOM 720 O O . GLN A 1 92 ? 1.035 -2.951 -8.852 1.00 97.25 92 GLN A O 1
ATOM 725 N N . LEU A 1 93 ? 2.603 -4.308 -7.958 1.00 95.12 93 LEU A N 1
ATOM 726 C CA . LEU A 1 93 ? 3.725 -3.762 -8.704 1.00 95.12 93 LEU A CA 1
ATOM 727 C C . LEU A 1 93 ? 4.188 -4.728 -9.794 1.00 95.12 93 LEU A C 1
ATOM 729 O O . LEU A 1 93 ? 4.839 -4.273 -10.722 1.00 95.12 93 LEU A O 1
ATOM 733 N N . GLY A 1 94 ? 3.785 -6.002 -9.749 1.00 93.88 94 GLY A N 1
ATOM 734 C CA . GLY A 1 94 ? 4.213 -7.026 -10.707 1.00 93.88 94 GLY A CA 1
ATOM 735 C C . GLY A 1 94 ? 5.337 -7.919 -10.175 1.00 93.88 94 GLY A C 1
ATOM 736 O O . GLY A 1 94 ? 5.834 -8.775 -10.899 1.00 93.88 94 GLY A O 1
ATOM 737 N N . ASP A 1 95 ? 5.707 -7.749 -8.907 1.00 95.19 95 ASP A N 1
ATOM 738 C CA . ASP A 1 95 ? 6.592 -8.644 -8.168 1.00 95.19 95 ASP A CA 1
ATOM 739 C C . ASP A 1 95 ? 5.724 -9.569 -7.309 1.00 95.19 95 ASP A C 1
ATOM 741 O O . ASP A 1 95 ? 5.323 -9.212 -6.203 1.00 95.19 95 ASP A O 1
ATOM 745 N N . GLU A 1 96 ? 5.398 -10.753 -7.835 1.00 95.00 96 GLU A N 1
ATOM 746 C 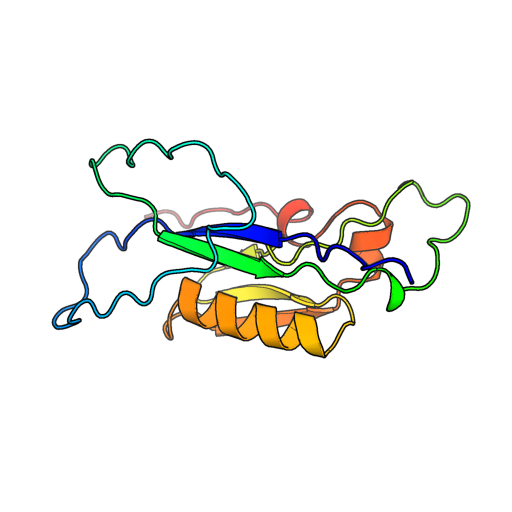CA . GLU A 1 96 ? 4.399 -11.667 -7.260 1.00 95.00 96 GLU A CA 1
ATOM 747 C C . GLU A 1 96 ? 4.666 -12.024 -5.784 1.00 95.00 96 GLU A C 1
ATOM 749 O O . GLU A 1 96 ? 3.727 -12.159 -4.984 1.00 95.00 96 GLU A O 1
ATOM 754 N N . ALA A 1 97 ? 5.940 -12.155 -5.400 1.00 95.56 97 ALA A N 1
ATOM 755 C CA . ALA A 1 97 ? 6.328 -12.509 -4.041 1.00 95.56 97 ALA A CA 1
ATOM 756 C C . ALA A 1 97 ? 6.027 -11.363 -3.064 1.00 95.56 97 ALA A C 1
ATOM 758 O O . ALA A 1 97 ? 5.343 -11.573 -2.050 1.00 95.56 97 ALA A O 1
ATOM 759 N N . HIS A 1 98 ? 6.473 -10.149 -3.391 1.00 96.81 98 HIS A N 1
ATOM 760 C CA . HIS A 1 98 ? 6.259 -8.968 -2.556 1.00 96.81 98 HIS A CA 1
ATOM 761 C C . HIS A 1 98 ? 4.809 -8.468 -2.615 1.00 96.81 98 HIS A C 1
ATOM 763 O O . HIS A 1 98 ? 4.259 -8.062 -1.591 1.00 96.81 98 HIS A O 1
ATOM 769 N N . ASP A 1 99 ? 4.144 -8.603 -3.762 1.00 97.06 99 ASP A N 1
ATOM 770 C CA . ASP A 1 99 ? 2.719 -8.331 -3.952 1.00 97.06 99 ASP A CA 1
ATOM 771 C C . ASP A 1 99 ? 1.870 -9.188 -2.993 1.00 97.06 99 ASP A C 1
ATOM 773 O O . ASP A 1 99 ? 1.009 -8.681 -2.260 1.00 97.06 99 ASP A O 1
ATOM 777 N N . THR A 1 100 ? 2.174 -10.488 -2.913 1.00 97.81 100 THR A N 1
ATOM 778 C CA . THR A 1 100 ? 1.512 -11.421 -1.990 1.00 97.81 100 THR A CA 1
ATOM 779 C C . THR A 1 100 ? 1.811 -11.088 -0.526 1.00 97.81 100 THR A C 1
ATOM 781 O O . THR A 1 100 ? 0.920 -11.164 0.332 1.00 97.81 100 THR A O 1
ATOM 784 N N . ALA A 1 101 ? 3.054 -10.720 -0.207 1.00 97.31 101 ALA A N 1
ATOM 785 C CA . ALA A 1 101 ? 3.441 -10.314 1.142 1.00 97.31 101 ALA A CA 1
ATOM 786 C C . ALA A 1 101 ? 2.703 -9.037 1.583 1.00 97.31 101 ALA A C 1
ATOM 788 O O . ALA A 1 101 ? 2.150 -8.993 2.689 1.00 97.31 101 ALA A O 1
ATOM 789 N N . ALA A 1 102 ? 2.600 -8.044 0.697 1.00 97.12 102 ALA A N 1
ATOM 790 C CA . ALA A 1 102 ? 1.880 -6.800 0.933 1.00 97.12 102 ALA A CA 1
ATOM 791 C C . ALA A 1 102 ? 0.392 -7.045 1.226 1.00 97.12 102 ALA A C 1
ATOM 793 O O . ALA A 1 102 ? -0.146 -6.466 2.174 1.00 97.12 102 ALA A O 1
ATOM 794 N N . ILE A 1 103 ? -0.266 -7.958 0.497 1.00 97.62 103 ILE A N 1
ATOM 795 C CA . ILE A 1 103 ? -1.661 -8.350 0.769 1.00 97.62 103 ILE A CA 1
ATOM 796 C C . ILE A 1 103 ? -1.808 -8.898 2.192 1.00 97.62 103 ILE A C 1
ATOM 798 O O . ILE A 1 103 ? -2.705 -8.476 2.925 1.00 97.62 103 ILE A O 1
ATOM 802 N N . ARG A 1 104 ? -0.919 -9.804 2.617 1.00 97.06 104 ARG A N 1
ATOM 803 C CA . ARG A 1 104 ? -0.965 -10.401 3.966 1.00 97.06 104 ARG A CA 1
ATOM 804 C C . ARG A 1 104 ? -0.779 -9.349 5.057 1.00 97.06 104 ARG A C 1
ATOM 806 O O . ARG A 1 104 ? -1.476 -9.374 6.076 1.00 97.06 104 ARG A O 1
ATOM 813 N N . ILE A 1 105 ? 0.137 -8.404 4.849 1.00 96.88 105 ILE A N 1
ATOM 814 C CA . ILE A 1 105 ? 0.362 -7.306 5.793 1.00 96.88 105 ILE A CA 1
ATOM 815 C C . ILE A 1 105 ? -0.854 -6.376 5.836 1.00 96.88 105 ILE A C 1
ATOM 817 O O . ILE A 1 105 ? -1.301 -6.019 6.928 1.00 96.88 105 ILE A O 1
ATOM 821 N N . ALA A 1 106 ? -1.442 -6.041 4.686 1.00 96.44 106 ALA A N 1
ATOM 822 C CA . ALA A 1 106 ? -2.646 -5.222 4.608 1.00 96.44 106 ALA A CA 1
ATOM 823 C C . ALA A 1 106 ? -3.838 -5.888 5.318 1.00 96.44 106 ALA A C 1
ATOM 825 O O . ALA A 1 106 ? -4.521 -5.234 6.104 1.00 96.44 106 ALA A O 1
ATOM 826 N N . GLN A 1 107 ? -4.047 -7.195 5.136 1.00 95.94 107 GLN A N 1
ATOM 827 C CA . GLN A 1 107 ? -5.073 -7.958 5.860 1.00 95.94 107 GLN A CA 1
ATOM 828 C C . GLN A 1 107 ? -4.869 -7.872 7.378 1.00 95.94 107 GLN A C 1
ATOM 830 O O . GLN A 1 107 ? -5.794 -7.537 8.118 1.00 95.94 107 GLN A O 1
ATOM 835 N N . ARG A 1 108 ? -3.636 -8.067 7.863 1.00 95.44 108 ARG A N 1
ATOM 836 C CA . ARG A 1 108 ? -3.311 -7.889 9.289 1.00 95.44 108 ARG A CA 1
ATOM 837 C C . ARG A 1 108 ? -3.545 -6.445 9.761 1.00 95.44 108 ARG A C 1
ATOM 839 O O . ARG A 1 108 ? -3.990 -6.208 10.891 1.00 95.44 108 ARG A O 1
ATOM 846 N N . ALA A 1 109 ? -3.240 -5.466 8.915 1.00 95.19 109 ALA A N 1
ATOM 847 C CA . ALA A 1 109 ? -3.398 -4.054 9.230 1.00 95.19 109 ALA A CA 1
ATOM 848 C C . ALA A 1 109 ? -4.873 -3.643 9.326 1.00 95.19 109 ALA A C 1
ATOM 850 O O . ALA A 1 109 ? -5.239 -2.923 10.255 1.00 95.19 109 ALA A O 1
ATOM 851 N N . PHE A 1 110 ? -5.732 -4.128 8.437 1.00 94.12 110 PHE A N 1
ATOM 852 C CA . PHE A 1 110 ? -7.104 -3.638 8.298 1.00 94.12 110 PHE A CA 1
ATOM 853 C C . PHE A 1 110 ? -8.182 -4.577 8.846 1.00 94.12 110 PHE A C 1
ATOM 855 O O . PHE A 1 110 ? -9.297 -4.117 9.082 1.00 94.12 110 PHE A O 1
ATOM 862 N N . GLY A 1 111 ? -7.825 -5.825 9.157 1.00 92.19 111 GLY A N 1
ATOM 863 C CA . GLY A 1 111 ? -8.745 -6.840 9.666 1.00 92.19 111 GLY A CA 1
ATOM 864 C C . GLY A 1 111 ? -9.728 -7.337 8.606 1.00 92.19 111 GLY A C 1
ATOM 865 O O . GLY A 1 111 ? -9.738 -6.866 7.471 1.00 92.19 111 GLY A O 1
ATOM 866 N N . ASP A 1 112 ? -10.582 -8.277 9.003 1.00 91.81 112 ASP A N 1
ATOM 867 C CA . ASP A 1 112 ? -11.481 -8.988 8.081 1.00 91.81 112 ASP A CA 1
ATOM 868 C C . ASP A 1 112 ? -12.682 -8.145 7.620 1.00 91.81 112 ASP A C 1
ATOM 870 O O . ASP A 1 112 ? -13.347 -8.475 6.642 1.00 91.81 112 ASP A O 1
ATOM 874 N N . GLU A 1 113 ? -12.959 -7.031 8.303 1.00 93.38 113 GLU A N 1
ATOM 875 C CA . GLU A 1 113 ? -14.065 -6.122 7.971 1.00 93.38 113 GLU A CA 1
ATOM 876 C C . GLU A 1 113 ? -13.821 -5.327 6.678 1.00 93.38 113 GLU A C 1
ATOM 878 O O . GLU A 1 113 ? -14.756 -4.752 6.119 1.00 93.38 113 GLU A O 1
ATOM 883 N N . ARG A 1 114 ? -12.569 -5.254 6.209 1.00 96.06 114 ARG A N 1
ATOM 884 C CA . ARG A 1 114 ? -12.195 -4.516 5.000 1.00 96.06 114 ARG A CA 1
ATOM 885 C C . ARG A 1 114 ? -11.703 -5.472 3.929 1.00 96.06 114 ARG A C 1
ATOM 887 O O . ARG A 1 114 ? -10.720 -6.184 4.115 1.00 96.06 114 ARG A O 1
ATOM 894 N N . ARG A 1 115 ? -12.336 -5.424 2.757 1.00 97.75 115 ARG A N 1
ATOM 895 C CA . ARG A 1 115 ? -11.874 -6.172 1.588 1.00 97.75 115 ARG A CA 1
ATOM 896 C C . ARG A 1 115 ? -10.582 -5.556 1.053 1.00 97.75 115 ARG A C 1
ATOM 898 O O . ARG A 1 115 ? -10.563 -4.380 0.692 1.00 97.75 115 ARG A O 1
ATOM 905 N N . ILE A 1 116 ? -9.526 -6.358 0.953 1.00 98.12 116 ILE A N 1
ATOM 906 C CA . ILE A 1 116 ? -8.315 -5.975 0.221 1.00 98.12 116 ILE A CA 1
ATOM 907 C C . ILE A 1 116 ? -8.566 -6.199 -1.273 1.00 98.12 116 ILE A C 1
ATOM 909 O O . ILE A 1 116 ? -8.937 -7.299 -1.684 1.00 98.12 116 ILE A O 1
ATOM 913 N N . CYS A 1 117 ? -8.395 -5.147 -2.066 1.00 98.19 117 CYS A N 1
ATOM 914 C CA . CYS A 1 117 ? -8.587 -5.118 -3.511 1.00 98.19 117 CYS A CA 1
ATOM 915 C C . CYS A 1 117 ? -7.238 -4.810 -4.182 1.00 98.19 117 CYS A C 1
ATOM 917 O O . CYS A 1 117 ? -6.877 -3.635 -4.282 1.00 98.19 117 CYS A O 1
ATOM 919 N N . PRO A 1 118 ? -6.476 -5.833 -4.603 1.00 97.88 118 PRO A N 1
ATOM 920 C CA . PRO A 1 118 ? -5.202 -5.643 -5.289 1.00 97.88 118 PRO A CA 1
ATOM 921 C C . PRO A 1 118 ? -5.413 -5.063 -6.695 1.00 97.88 118 PRO A C 1
ATOM 923 O O . PRO A 1 118 ? -6.303 -5.519 -7.415 1.00 97.88 118 PRO A O 1
ATOM 926 N N . VAL A 1 119 ? -4.609 -4.074 -7.094 1.00 97.81 119 VAL A N 1
ATOM 927 C CA . VAL A 1 119 ? -4.668 -3.435 -8.421 1.00 97.81 119 VAL A CA 1
ATOM 928 C C . VAL A 1 119 ? -3.258 -3.229 -8.958 1.00 97.81 119 VAL A C 1
ATOM 930 O O . VAL A 1 119 ? -2.462 -2.551 -8.317 1.00 97.81 119 VAL A O 1
ATOM 933 N N . LEU A 1 120 ? -2.958 -3.774 -10.139 1.00 96.62 120 LEU A N 1
ATOM 934 C CA . LEU A 1 120 ? -1.691 -3.532 -10.834 1.00 96.62 120 LEU A CA 1
ATOM 935 C C . LEU A 1 120 ? -1.610 -2.070 -11.295 1.00 96.62 120 LEU A C 1
ATOM 937 O O . LEU A 1 120 ? -2.516 -1.595 -11.980 1.00 96.62 120 LEU A O 1
ATOM 941 N N . ILE A 1 121 ? -0.543 -1.362 -10.913 1.00 94.19 121 ILE A N 1
ATOM 942 C CA . ILE A 1 121 ? -0.405 0.090 -11.148 1.00 94.19 121 ILE A CA 1
ATOM 943 C C . ILE A 1 121 ? 0.905 0.511 -11.815 1.00 94.19 121 ILE A C 1
ATOM 945 O O . ILE A 1 121 ? 1.335 1.651 -11.645 1.00 94.19 121 ILE A O 1
ATOM 949 N N . GLU A 1 122 ? 1.538 -0.381 -12.571 1.00 88.75 122 GLU A N 1
ATOM 950 C CA . GLU A 1 122 ? 2.834 -0.150 -13.223 1.00 88.75 122 GLU A CA 1
ATOM 951 C C . GLU A 1 122 ? 2.934 1.236 -13.892 1.00 88.75 122 GLU A C 1
ATOM 953 O O . GLU A 1 122 ? 3.819 2.024 -13.559 1.00 88.75 122 GLU A O 1
ATOM 958 N N . GLU A 1 123 ? 1.948 1.604 -14.711 1.00 88.06 123 GLU A N 1
ATOM 959 C CA . GLU A 1 123 ? 1.893 2.899 -15.405 1.00 88.06 123 GLU A CA 1
ATOM 960 C C . GLU A 1 123 ? 1.862 4.122 -14.475 1.00 88.06 123 GLU A C 1
ATOM 962 O O . GLU A 1 123 ? 2.439 5.164 -14.791 1.00 88.06 123 GLU A O 1
ATOM 967 N N . LEU A 1 124 ? 1.200 4.026 -13.316 1.00 89.62 124 LEU A N 1
ATOM 968 C CA . LEU A 1 124 ? 1.181 5.125 -12.343 1.00 89.62 124 LEU A CA 1
ATOM 969 C C . LEU A 1 124 ? 2.555 5.294 -11.697 1.00 89.62 124 LEU A C 1
ATOM 971 O O . LEU A 1 124 ? 3.001 6.428 -11.504 1.00 89.62 124 LEU A O 1
ATOM 975 N N . THR A 1 125 ? 3.242 4.179 -11.425 1.00 89.44 125 THR A N 1
ATOM 976 C CA . THR A 1 125 ? 4.579 4.215 -10.822 1.00 89.44 125 THR A CA 1
ATOM 977 C C . THR A 1 125 ? 5.575 4.931 -11.722 1.00 89.44 125 THR A C 1
ATOM 979 O O . THR A 1 125 ? 6.358 5.743 -11.229 1.00 89.44 125 THR A O 1
ATOM 982 N N . LEU A 1 126 ? 5.497 4.701 -13.039 1.00 88.00 126 LEU A N 1
ATOM 983 C CA . LEU A 1 126 ? 6.358 5.332 -14.043 1.00 88.00 126 LEU A CA 1
ATOM 984 C C . LEU A 1 126 ? 6.146 6.848 -14.137 1.00 88.00 126 LEU A C 1
ATOM 986 O O . LEU A 1 126 ? 7.068 7.572 -14.494 1.00 88.00 126 LEU A O 1
ATOM 990 N N . ARG A 1 127 ? 4.956 7.338 -13.773 1.00 86.38 127 ARG A N 1
ATOM 991 C CA . ARG A 1 127 ? 4.605 8.770 -13.752 1.00 86.38 127 ARG A CA 1
ATOM 992 C C . ARG A 1 127 ? 4.897 9.439 -12.405 1.00 86.38 127 ARG A C 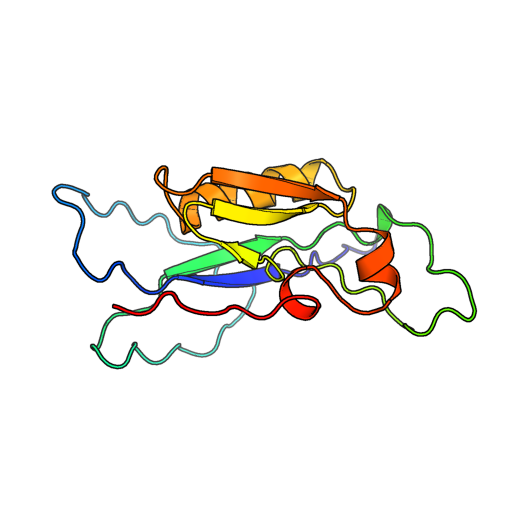1
ATOM 994 O O . ARG A 1 127 ? 4.414 10.537 -12.142 1.00 86.38 127 ARG A O 1
ATOM 1001 N N . GLY A 1 128 ? 5.647 8.763 -11.533 1.00 83.44 128 GLY A N 1
ATOM 1002 C CA . GLY A 1 128 ? 6.062 9.287 -10.233 1.00 83.44 128 GLY A CA 1
ATOM 1003 C C . GLY A 1 128 ? 4.976 9.246 -9.153 1.00 83.44 128 GLY A C 1
ATOM 1004 O O . GLY A 1 128 ? 5.108 9.928 -8.137 1.00 83.44 128 GLY A O 1
ATOM 1005 N N . GLY A 1 129 ? 3.902 8.476 -9.347 1.00 86.31 129 GLY A N 1
ATOM 1006 C CA . GLY A 1 129 ? 2.767 8.427 -8.427 1.00 86.31 129 GLY A CA 1
ATOM 1007 C C . GLY A 1 129 ? 2.305 7.015 -8.078 1.00 86.31 129 GLY A C 1
ATOM 1008 O O . GLY A 1 129 ? 2.870 6.013 -8.503 1.00 86.31 129 GLY A O 1
ATOM 1009 N N . GLY A 1 130 ? 1.238 6.948 -7.290 1.00 91.00 130 GLY A N 1
ATOM 1010 C CA . GLY A 1 130 ? 0.509 5.721 -6.987 1.00 91.00 130 GLY A CA 1
ATOM 1011 C C . GLY A 1 130 ? -0.957 6.037 -6.685 1.00 91.00 130 GLY A C 1
ATOM 1012 O O . GLY A 1 130 ? -1.389 7.183 -6.820 1.00 91.00 130 GLY A O 1
ATOM 1013 N N . ILE A 1 131 ? -1.730 5.028 -6.281 1.00 93.56 131 ILE A N 1
ATOM 1014 C CA . ILE A 1 131 ? -3.194 5.126 -6.135 1.00 93.56 131 ILE A CA 1
ATOM 1015 C C . ILE A 1 131 ? -3.597 6.248 -5.173 1.00 93.56 131 ILE A C 1
ATOM 1017 O O . ILE A 1 131 ? -4.498 7.026 -5.483 1.00 93.56 131 ILE A O 1
ATOM 1021 N N . HIS A 1 132 ? -2.919 6.359 -4.028 1.00 95.19 132 HIS A N 1
ATOM 1022 C CA . HIS A 1 132 ? -3.218 7.387 -3.029 1.00 95.19 132 HIS A CA 1
ATOM 1023 C C . HIS A 1 132 ? -3.020 8.803 -3.584 1.00 95.19 132 HIS A C 1
ATOM 1025 O O . HIS A 1 132 ? -3.761 9.715 -3.240 1.00 95.19 132 HIS A O 1
ATOM 1031 N N . CYS A 1 133 ? -2.019 9.006 -4.442 1.00 92.38 133 CYS A N 1
ATOM 1032 C CA . CYS A 1 133 ? -1.700 10.327 -4.988 1.00 92.38 133 CYS A CA 1
ATOM 1033 C C . CYS A 1 133 ? -2.735 10.819 -6.012 1.00 92.38 133 CYS A C 1
ATOM 1035 O O . CYS A 1 133 ? -2.788 12.010 -6.303 1.00 92.38 133 CYS A O 1
ATOM 1037 N N . CYS A 1 134 ? -3.532 9.912 -6.580 1.00 90.88 134 CYS A N 1
ATOM 1038 C CA . CYS A 1 134 ? -4.485 10.209 -7.649 1.00 90.88 134 CYS A CA 1
ATOM 1039 C C . CYS A 1 134 ? -5.932 10.364 -7.157 1.00 90.88 134 CYS A C 1
ATOM 1041 O O . CYS A 1 134 ? -6.832 10.561 -7.972 1.00 90.88 134 CYS A O 1
ATOM 1043 N N . ALA A 1 135 ? -6.172 10.243 -5.852 1.00 94.00 135 ALA A N 1
ATOM 1044 C CA . ALA A 1 135 ? -7.504 10.245 -5.267 1.00 94.00 135 ALA A CA 1
ATOM 1045 C C . ALA A 1 135 ? -7.614 11.267 -4.134 1.00 94.00 135 ALA A C 1
ATOM 1047 O O . ALA A 1 135 ? -6.630 11.595 -3.479 1.00 94.00 135 ALA A O 1
ATOM 1048 N N . GLN A 1 136 ? -8.838 11.736 -3.897 1.00 95.88 136 GLN A N 1
ATOM 1049 C CA . GLN A 1 136 ? -9.183 12.582 -2.762 1.00 95.88 136 GLN A CA 1
ATOM 1050 C C . GLN A 1 136 ? -10.485 12.067 -2.154 1.00 95.88 136 GLN A C 1
ATOM 1052 O O . GLN A 1 136 ? -11.490 11.939 -2.860 1.00 95.88 136 GLN A O 1
ATOM 105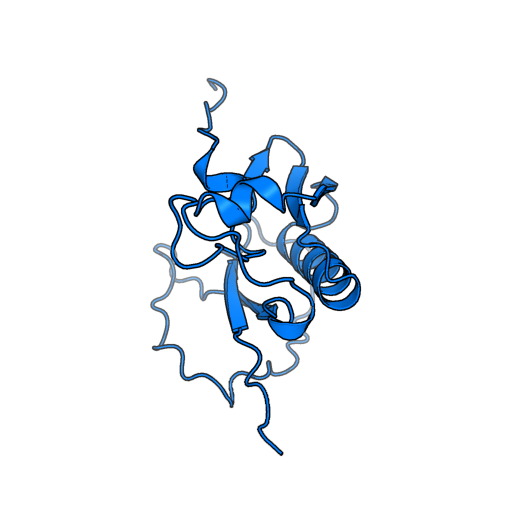7 N N . GLU A 1 137 ? -10.485 11.758 -0.859 1.00 94.19 137 GLU A N 1
ATOM 1058 C CA . GLU A 1 137 ? -11.691 11.310 -0.179 1.00 94.19 137 GLU A CA 1
ATOM 1059 C C . GLU A 1 137 ? -12.685 12.456 0.045 1.00 94.19 137 GLU A C 1
ATOM 1061 O O . GLU A 1 137 ? -12.323 13.582 0.389 1.00 94.19 137 GLU A O 1
ATOM 1066 N N . ILE A 1 138 ? -13.971 12.139 -0.112 1.00 95.12 138 ILE A N 1
ATOM 1067 C CA . ILE A 1 138 ? -15.082 13.003 0.287 1.00 95.12 138 ILE A CA 1
ATOM 1068 C C . ILE A 1 138 ? -15.852 12.252 1.376 1.00 95.12 138 ILE A C 1
ATOM 1070 O O . ILE A 1 138 ? -16.501 11.244 1.078 1.00 95.12 138 ILE A O 1
ATOM 1074 N N . PRO A 1 139 ? -15.769 12.690 2.643 1.00 94.69 139 PRO A N 1
ATOM 1075 C CA . PRO A 1 139 ? -16.506 12.061 3.728 1.00 94.69 139 PRO A CA 1
ATOM 1076 C C . PRO A 1 139 ? -18.018 12.151 3.512 1.00 94.69 139 PRO A C 1
ATOM 1078 O O . PRO A 1 139 ? -18.532 13.167 3.043 1.00 94.69 139 PRO A O 1
ATOM 1081 N N . MET A 1 140 ? -18.744 11.102 3.904 1.00 91.12 140 MET A N 1
ATOM 1082 C CA . MET A 1 140 ? -20.202 11.183 3.991 1.00 91.12 140 MET A CA 1
ATOM 1083 C C . MET A 1 140 ? -20.589 12.144 5.119 1.00 91.12 140 MET A C 1
ATOM 1085 O O . MET A 1 140 ? -19.960 12.142 6.182 1.00 91.12 140 MET A O 1
ATOM 1089 N N . LEU A 1 141 ? -21.618 12.959 4.882 1.00 85.44 141 LEU A N 1
ATOM 1090 C CA . LEU A 1 141 ? -22.220 13.773 5.935 1.00 85.44 141 LEU A CA 1
ATOM 1091 C C . LEU A 1 141 ? -22.846 12.856 7.007 1.00 85.44 141 LEU A C 1
ATOM 1093 O O . LEU A 1 141 ? -23.325 11.775 6.652 1.00 85.44 141 LEU A O 1
ATOM 1097 N N . PRO A 1 142 ? -22.796 13.255 8.291 1.00 74.31 142 PRO A N 1
ATOM 1098 C CA . PRO A 1 142 ? -23.373 12.490 9.394 1.00 74.31 142 PRO A CA 1
ATOM 1099 C C . PRO A 1 142 ? -24.899 12.373 9.323 1.00 74.31 142 PRO A C 1
ATOM 1101 O O . PRO A 1 142 ? -25.546 13.282 8.752 1.00 74.31 142 PRO A O 1
#

Radius of gyration: 17.2 Å; chains: 1; bounding box: 52×26×46 Å

Sequence (142 aa):
MSLSRSKVQTLLKAPPQRPPKGLTKHRRPSTLAQHPFPALQPTTKGRPFEILEVEEPDEECFEPPPKGVDGDRPVRSYVNYLLVNGGVILPQLGDEAHDTAAIRIAQRAFGDERRICPVLIEELTLRGGGIHCCAQEIPMLP

Foldseek 3Di:
DDPDDFDKDKDWFDADPDDDPDDDDPDDDDPCPPDDDDQDQADPVNHDIDIQIATFADPVQDDDQDPPQQCNFFDGDQNLWDDDVQAIATEDARRVVSSVVSQVSVCVRPDPSYYYHYDYDNVQRSNVHDDNVVDDDDDDDD